Protein AF-A0A9X1VA26-F1 (afdb_monomer)

Solvent-accessible surface area (backbone atoms only — not comparable to full-atom values): 6040 Å² total; per-residue (Å²): 134,85,76,78,78,49,70,67,58,56,52,50,51,42,52,51,45,22,50,52,34,35,52,25,46,75,73,68,41,60,68,41,33,26,53,51,4,20,52,42,8,53,75,38,92,59,104,46,28,42,58,49,22,21,50,22,27,36,49,19,54,50,45,51,52,49,50,42,50,74,69,69,45,63,57,59,57,54,32,10,53,52,22,44,76,75,70,72,35,60,87,39,16,67,56,52,54,51,49,52,46,50,51,36,26,49,35,3,28,52,16,6,49,50,16,41,52,60,67,73,108

Mean predicted aligned error: 5.39 Å

Sequence (121 aa):
MSRKTSWSVWTGILVVAIFLDWLGNHFGAWYITGIVGVLIGLLYERNRPLLLSGLAAILAWGGALAVQAAMHTPILGAANVVGDVIGIGSDKGSYILFVTLLTALLLGIVGAWLGEAVRKI

Structure (mmCIF, N/CA/C/O backbone):
data_AF-A0A9X1VA26-F1
#
_entry.id   AF-A0A9X1VA26-F1
#
loop_
_atom_site.group_PDB
_atom_site.id
_atom_site.type_symbol
_atom_site.label_atom_id
_atom_site.label_alt_id
_atom_site.label_comp_id
_atom_site.label_asym_id
_atom_site.label_entity_id
_atom_site.label_seq_id
_atom_site.pdbx_PDB_ins_code
_atom_site.Cartn_x
_atom_site.Cartn_y
_atom_site.Cartn_z
_atom_site.occupancy
_atom_site.B_iso_or_equiv
_atom_site.auth_seq_id
_atom_site.auth_comp_id
_atom_site.auth_asym_id
_atom_site.auth_atom_id
_atom_site.pdbx_PDB_model_num
ATOM 1 N N . MET A 1 1 ? -17.788 9.646 26.985 1.00 40.66 1 MET A N 1
ATOM 2 C CA . MET A 1 1 ? -16.395 10.051 27.292 1.00 40.66 1 MET A CA 1
ATOM 3 C C . MET A 1 1 ? -15.516 9.810 26.067 1.00 40.66 1 MET A C 1
ATOM 5 O O . MET A 1 1 ? -15.219 8.668 25.755 1.00 40.66 1 MET A O 1
ATOM 9 N N . SER A 1 2 ? -15.130 10.859 25.333 1.00 45.84 2 SER A N 1
ATOM 10 C CA . SER A 1 2 ? -14.213 10.738 24.188 1.00 45.84 2 SER A CA 1
ATOM 11 C C . SER A 1 2 ? -12.789 10.492 24.703 1.00 45.84 2 SER A C 1
ATOM 13 O O . SER A 1 2 ? -12.114 11.447 25.093 1.00 45.84 2 SER A O 1
ATOM 15 N N . ARG A 1 3 ? -12.307 9.240 24.693 1.00 57.88 3 ARG A N 1
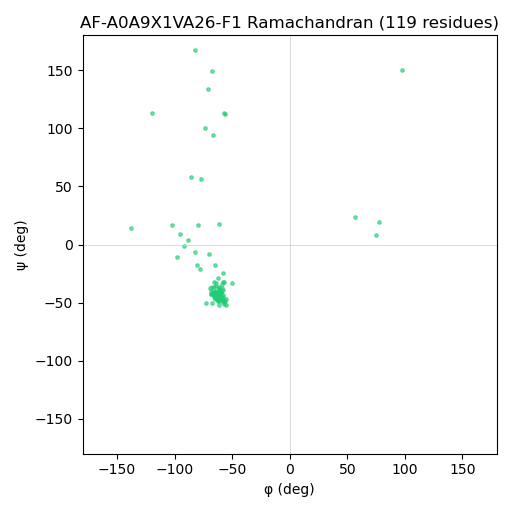ATOM 16 C CA . ARG A 1 3 ? -10.867 8.955 24.832 1.00 57.88 3 ARG A CA 1
ATOM 17 C C . ARG A 1 3 ? -10.142 9.727 23.726 1.00 57.88 3 ARG A C 1
ATOM 19 O O . ARG A 1 3 ? -10.332 9.449 22.545 1.00 57.88 3 ARG A O 1
ATOM 26 N N . LYS A 1 4 ? -9.354 10.743 24.091 1.00 57.16 4 LYS A N 1
ATOM 27 C CA . LYS A 1 4 ? -8.450 11.418 23.154 1.00 57.16 4 LYS A CA 1
ATOM 28 C C . LYS A 1 4 ? -7.385 10.397 22.756 1.00 57.16 4 LYS A C 1
ATOM 30 O O . LYS A 1 4 ? -6.417 10.213 23.483 1.00 57.16 4 LYS A O 1
ATOM 35 N N . THR A 1 5 ? -7.589 9.691 21.647 1.00 64.50 5 THR A N 1
ATOM 36 C CA . THR A 1 5 ? -6.555 8.846 21.044 1.00 64.50 5 THR A CA 1
ATOM 37 C C . THR A 1 5 ? -5.351 9.744 20.768 1.00 64.50 5 THR A C 1
ATOM 39 O O . THR A 1 5 ? -5.474 10.703 20.000 1.00 64.50 5 THR A O 1
ATOM 42 N N . SER A 1 6 ? -4.237 9.516 21.468 1.00 77.62 6 SER A N 1
ATOM 43 C CA . SER A 1 6 ? -3.060 10.375 21.352 1.00 77.62 6 SER A CA 1
ATOM 44 C C . SER A 1 6 ? -2.449 10.229 19.959 1.00 77.62 6 SER A C 1
ATOM 46 O O . SER A 1 6 ? -2.533 9.167 19.339 1.00 77.62 6 SER A O 1
ATOM 48 N N . TRP A 1 7 ? -1.832 11.298 19.455 1.00 76.62 7 TRP A N 1
ATOM 49 C CA . TRP A 1 7 ? -1.098 11.284 18.184 1.00 76.62 7 TRP A CA 1
ATOM 50 C C . TRP A 1 7 ? -0.097 10.124 18.093 1.00 76.62 7 TRP A C 1
ATOM 52 O O . TRP A 1 7 ? 0.055 9.532 17.033 1.00 76.62 7 TRP A O 1
ATOM 62 N N . SER A 1 8 ? 0.496 9.728 19.220 1.00 82.44 8 SER A N 1
ATOM 63 C CA . SER A 1 8 ? 1.418 8.595 19.316 1.00 82.44 8 SER A CA 1
ATOM 64 C C . SER A 1 8 ? 0.800 7.264 18.878 1.00 82.44 8 SER A C 1
ATOM 66 O O . SER A 1 8 ? 1.473 6.473 18.227 1.00 82.44 8 SER A O 1
ATOM 68 N N . VAL A 1 9 ? -0.479 7.021 19.189 1.00 83.00 9 VAL A N 1
ATOM 69 C CA . VAL A 1 9 ? -1.173 5.785 18.786 1.00 83.00 9 VAL A CA 1
ATOM 70 C C . VAL A 1 9 ? -1.377 5.754 17.272 1.00 83.00 9 VAL A C 1
ATOM 72 O O . VAL A 1 9 ? -1.124 4.734 16.637 1.00 83.00 9 VAL A O 1
ATOM 75 N N . TRP A 1 10 ? -1.766 6.888 16.682 1.00 81.69 10 TRP A N 1
ATOM 76 C CA . TRP A 1 10 ? -1.935 7.009 15.232 1.00 81.69 10 TRP A CA 1
ATOM 77 C C . TRP A 1 10 ? -0.627 6.774 14.486 1.00 81.69 10 TRP A C 1
ATOM 79 O O . TRP A 1 10 ? -0.595 6.000 13.533 1.00 81.69 10 TRP A O 1
ATOM 89 N N . THR A 1 11 ? 0.452 7.407 14.946 1.00 86.12 11 THR A N 1
ATOM 90 C CA . THR A 1 11 ? 1.779 7.228 14.358 1.00 86.12 11 THR A CA 1
ATOM 91 C C . THR A 1 11 ? 2.248 5.782 14.496 1.00 86.12 11 THR A C 1
ATOM 93 O O . THR A 1 11 ? 2.745 5.221 13.527 1.00 86.12 11 THR A O 1
ATOM 96 N N . GLY A 1 12 ? 2.040 5.148 15.655 1.00 89.50 12 GLY A N 1
ATOM 97 C CA . GLY A 1 12 ? 2.401 3.743 15.859 1.00 89.50 12 GLY A CA 1
ATO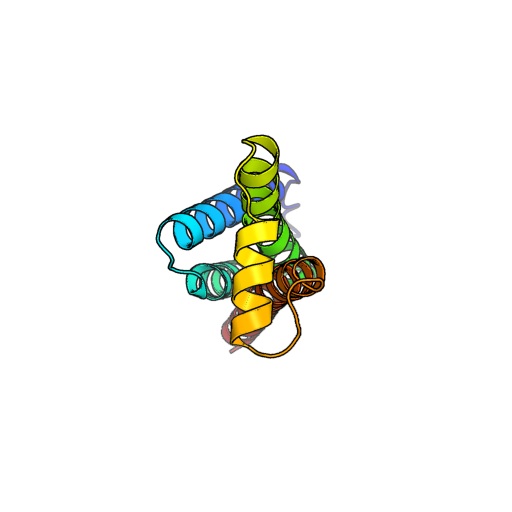M 98 C C . GLY A 1 12 ? 1.688 2.806 14.885 1.00 89.50 12 GLY A C 1
ATOM 99 O O . GLY A 1 12 ? 2.327 1.965 14.262 1.00 89.50 12 GLY A O 1
ATOM 100 N N . ILE A 1 13 ? 0.383 2.994 14.685 1.00 88.94 13 ILE A N 1
ATOM 101 C CA . ILE A 1 13 ? -0.406 2.179 13.752 1.00 88.94 13 ILE A CA 1
ATOM 102 C C . ILE A 1 13 ? 0.028 2.416 12.308 1.00 88.94 13 ILE A C 1
ATOM 104 O O . ILE A 1 13 ? 0.183 1.455 11.561 1.00 88.94 13 ILE A O 1
ATOM 108 N N . LEU A 1 14 ? 0.274 3.671 11.925 1.00 90.75 14 LEU A N 1
ATOM 109 C CA . LEU A 1 14 ? 0.779 3.998 10.595 1.00 90.75 14 LEU A CA 1
ATOM 110 C C . LEU A 1 14 ? 2.131 3.320 10.332 1.00 90.75 14 LEU A C 1
ATOM 112 O O . LEU A 1 14 ? 2.312 2.719 9.281 1.00 90.75 14 LEU A O 1
ATOM 116 N N . VAL A 1 15 ? 3.055 3.367 11.294 1.00 94.00 15 VAL A N 1
ATOM 117 C CA . VAL A 1 15 ? 4.370 2.717 11.181 1.00 94.00 15 VAL A CA 1
ATOM 118 C C . VAL A 1 15 ? 4.229 1.202 11.042 1.00 94.00 15 VAL A C 1
ATOM 120 O O . VAL A 1 15 ? 4.868 0.612 10.174 1.00 94.00 15 VAL A O 1
ATOM 123 N N . VAL A 1 16 ? 3.373 0.571 11.850 1.00 94.50 16 VAL A N 1
ATOM 124 C CA . VAL A 1 16 ? 3.115 -0.874 11.759 1.00 94.50 16 VAL A CA 1
ATOM 125 C C . VAL A 1 16 ? 2.495 -1.236 10.410 1.00 94.50 16 VAL A C 1
ATOM 127 O O . VAL A 1 16 ? 2.937 -2.193 9.785 1.00 94.50 16 VAL A O 1
ATOM 130 N N . ALA A 1 17 ? 1.521 -0.463 9.930 1.00 93.69 17 ALA A N 1
ATOM 131 C CA . ALA A 1 17 ? 0.895 -0.680 8.630 1.00 93.69 17 ALA A CA 1
ATOM 132 C C . ALA A 1 17 ? 1.911 -0.571 7.484 1.00 93.69 17 ALA A C 1
ATOM 134 O O . ALA A 1 17 ? 1.984 -1.469 6.651 1.00 93.69 17 ALA A O 1
ATOM 135 N N . ILE A 1 18 ? 2.750 0.473 7.493 1.00 95.56 18 ILE A N 1
ATOM 136 C CA . ILE A 1 18 ? 3.831 0.649 6.513 1.00 95.56 18 ILE A CA 1
ATOM 137 C C . ILE A 1 18 ? 4.784 -0.548 6.542 1.00 95.56 18 ILE A C 1
ATOM 139 O O . ILE A 1 18 ? 5.158 -1.055 5.488 1.00 95.56 18 ILE A O 1
ATOM 143 N N . PHE A 1 19 ? 5.174 -1.008 7.733 1.00 96.06 19 PHE A N 1
ATOM 144 C CA . PHE A 1 19 ? 6.075 -2.147 7.881 1.00 96.06 19 PHE A CA 1
ATOM 145 C C . PHE A 1 19 ? 5.460 -3.447 7.349 1.00 96.06 19 PHE A C 1
ATOM 147 O O . PHE A 1 19 ? 6.133 -4.182 6.633 1.00 96.06 19 PHE A O 1
ATOM 154 N N . LEU A 1 20 ? 4.190 -3.722 7.662 1.00 95.50 20 LEU A N 1
ATOM 155 C CA . LEU A 1 20 ? 3.483 -4.911 7.178 1.00 95.50 20 LEU A CA 1
ATOM 156 C C . LEU A 1 20 ? 3.324 -4.899 5.654 1.00 95.50 20 LEU A C 1
ATOM 158 O O . LEU A 1 20 ? 3.583 -5.918 5.016 1.00 95.50 20 LEU A O 1
ATOM 162 N N . ASP A 1 21 ? 2.961 -3.755 5.073 1.00 95.31 21 ASP A N 1
ATOM 163 C CA . ASP A 1 21 ? 2.855 -3.595 3.620 1.00 95.31 21 ASP A CA 1
ATOM 164 C C . ASP A 1 21 ? 4.213 -3.750 2.938 1.00 95.31 21 ASP A C 1
ATOM 166 O O . ASP A 1 21 ? 4.339 -4.461 1.940 1.00 95.31 21 ASP A O 1
ATOM 170 N N . TRP A 1 22 ? 5.251 -3.122 3.493 1.00 94.31 22 TRP A N 1
ATOM 171 C CA . TRP A 1 22 ? 6.615 -3.253 2.993 1.00 94.31 22 TRP A CA 1
ATOM 172 C C . TRP A 1 22 ? 7.087 -4.710 3.035 1.00 94.31 22 TRP A C 1
ATOM 174 O O . TRP A 1 22 ? 7.613 -5.212 2.041 1.00 94.31 22 TRP A O 1
ATOM 184 N N . LEU A 1 23 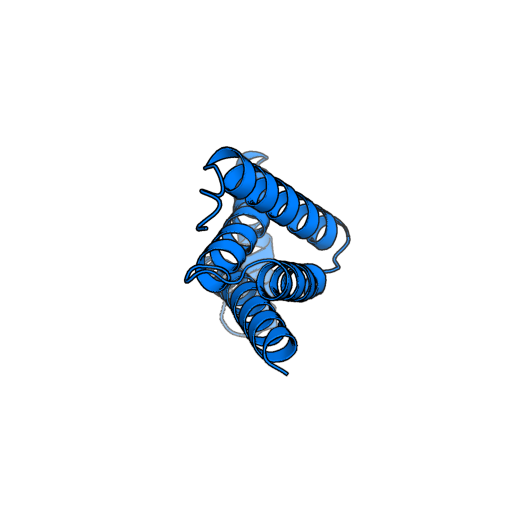? 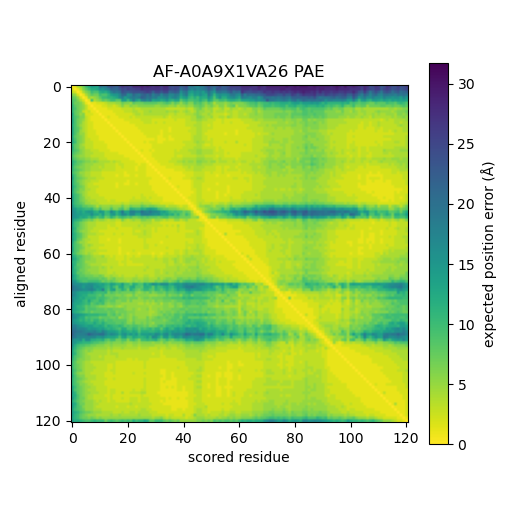6.852 -5.406 4.150 1.00 94.31 23 LEU A N 1
ATOM 185 C CA . LEU A 1 23 ? 7.226 -6.806 4.325 1.00 94.31 23 LEU A CA 1
ATOM 186 C C . LEU A 1 23 ? 6.463 -7.707 3.348 1.00 94.31 23 LEU A C 1
ATOM 188 O O . LEU A 1 23 ? 7.063 -8.565 2.707 1.00 94.31 23 LEU A O 1
ATOM 192 N N . GLY A 1 24 ? 5.156 -7.487 3.189 1.00 92.62 24 GLY A N 1
ATOM 193 C CA . GLY A 1 24 ? 4.338 -8.217 2.228 1.00 92.62 24 GLY A CA 1
ATOM 194 C C . GLY A 1 24 ? 4.844 -8.050 0.801 1.00 92.62 24 GLY A C 1
ATOM 195 O O . GLY A 1 24 ? 5.072 -9.038 0.104 1.00 92.62 24 GLY A O 1
ATOM 196 N N . ASN A 1 25 ? 5.123 -6.812 0.395 1.00 90.25 25 ASN A N 1
ATOM 197 C CA . ASN A 1 25 ? 5.694 -6.514 -0.916 1.00 90.25 25 ASN A CA 1
ATOM 198 C C . ASN A 1 25 ? 7.074 -7.145 -1.119 1.00 90.25 25 ASN A C 1
ATOM 200 O O . ASN A 1 25 ? 7.356 -7.630 -2.213 1.00 90.25 25 ASN A O 1
ATOM 204 N N . HIS A 1 26 ? 7.914 -7.182 -0.081 1.00 89.38 26 HIS A N 1
ATOM 205 C CA . HIS A 1 26 ? 9.232 -7.815 -0.148 1.00 89.38 26 HIS A CA 1
ATOM 206 C C . HIS A 1 26 ? 9.146 -9.304 -0.528 1.00 89.38 26 HIS A C 1
ATOM 208 O O . HIS A 1 26 ? 9.993 -9.795 -1.269 1.00 89.38 26 HIS A O 1
ATOM 214 N N . PHE A 1 27 ? 8.094 -10.002 -0.089 1.00 92.88 27 PHE A N 1
ATOM 215 C CA . PHE A 1 27 ? 7.824 -11.402 -0.440 1.00 92.88 27 PHE A CA 1
ATOM 216 C C . PHE A 1 27 ? 6.857 -11.580 -1.626 1.00 92.88 27 PHE A C 1
ATOM 218 O O . PHE A 1 27 ? 6.414 -12.694 -1.895 1.00 92.88 27 PHE A O 1
ATOM 225 N N . GLY A 1 28 ? 6.498 -10.506 -2.337 1.00 89.31 28 GLY A N 1
ATOM 226 C CA . GLY A 1 28 ? 5.555 -10.553 -3.462 1.00 89.31 28 GLY A CA 1
ATOM 227 C C . GLY A 1 28 ? 4.078 -10.710 -3.068 1.00 89.31 28 GLY A C 1
ATOM 228 O O . GLY A 1 28 ? 3.221 -10.877 -3.935 1.00 89.31 28 GLY A O 1
ATOM 229 N N . ALA A 1 29 ? 3.746 -10.619 -1.780 1.00 94.25 29 ALA A N 1
ATOM 230 C CA . ALA A 1 29 ? 2.393 -10.716 -1.241 1.00 94.25 29 ALA A CA 1
ATOM 231 C C . ALA A 1 29 ? 1.666 -9.355 -1.260 1.00 94.25 29 ALA A C 1
ATOM 233 O O . ALA A 1 29 ? 1.206 -8.860 -0.232 1.00 94.25 29 ALA A O 1
ATOM 234 N N . TRP A 1 30 ? 1.540 -8.745 -2.441 1.00 92.25 30 TRP A N 1
ATOM 235 C CA . TRP A 1 30 ? 0.945 -7.410 -2.641 1.00 92.25 30 TRP A CA 1
ATOM 236 C C . TRP A 1 30 ? -0.509 -7.281 -2.147 1.00 92.25 30 TRP A C 1
ATOM 238 O O . TRP A 1 30 ? -0.965 -6.193 -1.798 1.00 92.25 30 TRP A O 1
ATOM 248 N N . TYR A 1 31 ? -1.247 -8.393 -2.068 1.00 92.88 31 TYR A N 1
ATOM 249 C CA . TYR A 1 31 ? -2.608 -8.435 -1.524 1.00 92.88 31 TYR A CA 1
ATOM 250 C C . TYR A 1 31 ? -2.666 -8.100 -0.022 1.00 92.88 31 TYR A C 1
ATOM 252 O O . TYR A 1 31 ? -3.735 -7.743 0.481 1.00 92.88 31 TYR A O 1
ATOM 260 N N . ILE A 1 32 ? -1.532 -8.161 0.695 1.00 95.62 32 ILE A N 1
ATOM 261 C CA . ILE A 1 32 ? -1.433 -7.756 2.105 1.00 95.62 32 ILE A CA 1
ATOM 262 C C . ILE A 1 32 ? -1.844 -6.294 2.290 1.00 95.62 32 ILE A C 1
ATOM 264 O O . ILE A 1 32 ? -2.499 -6.001 3.284 1.00 95.62 32 ILE A O 1
ATOM 268 N N . THR A 1 33 ? -1.608 -5.412 1.314 1.00 96.19 33 THR A N 1
ATOM 269 C CA . THR A 1 33 ? -2.063 -4.011 1.373 1.00 96.19 33 THR A CA 1
ATOM 270 C C . THR A 1 33 ? -3.576 -3.880 1.536 1.00 96.19 33 THR A C 1
ATOM 272 O O . THR A 1 33 ? -4.053 -3.065 2.328 1.00 96.19 33 THR A O 1
ATOM 275 N N . GLY A 1 34 ? -4.350 -4.739 0.868 1.00 95.75 34 GLY A N 1
ATOM 276 C CA . GLY A 1 34 ? -5.796 -4.801 1.078 1.00 95.75 34 GLY A CA 1
ATOM 277 C C . GLY A 1 34 ? -6.156 -5.287 2.485 1.00 95.75 34 GLY A C 1
ATOM 278 O O . GLY A 1 34 ? -7.012 -4.696 3.140 1.00 95.75 34 GLY A O 1
ATOM 279 N N . ILE A 1 35 ? -5.471 -6.323 2.983 1.00 96.69 35 ILE A N 1
ATOM 280 C CA . ILE A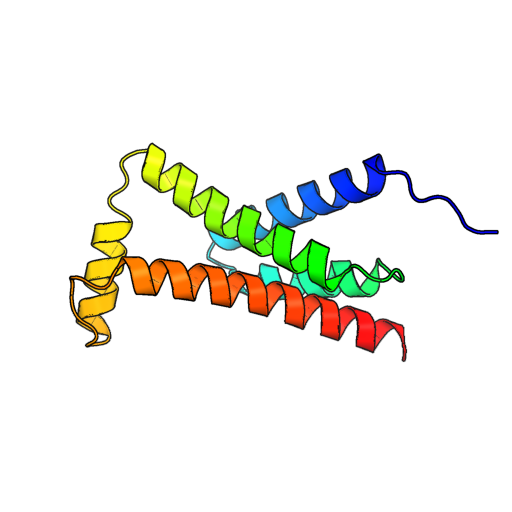 1 35 ? -5.694 -6.888 4.327 1.00 96.69 35 ILE A CA 1
ATOM 281 C C . ILE A 1 35 ? -5.366 -5.858 5.415 1.00 96.69 35 ILE A C 1
ATOM 283 O O . ILE A 1 35 ? -6.163 -5.656 6.330 1.00 96.69 35 ILE A O 1
ATOM 287 N N . VAL A 1 36 ? -4.228 -5.172 5.310 1.00 95.94 36 VAL A N 1
ATOM 288 C CA . VAL A 1 36 ? -3.826 -4.092 6.219 1.00 95.94 36 VAL A CA 1
ATOM 289 C C . VAL A 1 36 ? -4.858 -2.969 6.186 1.00 95.94 36 VAL A C 1
ATOM 291 O O . VAL A 1 36 ? -5.263 -2.488 7.246 1.00 95.94 36 VAL A O 1
ATOM 294 N N . GLY A 1 37 ? -5.363 -2.613 5.001 1.00 96.00 37 GLY A N 1
ATOM 295 C CA . GLY A 1 37 ? -6.495 -1.702 4.867 1.00 96.00 37 GLY A CA 1
ATOM 296 C C . GLY A 1 37 ? -7.716 -2.167 5.659 1.00 96.00 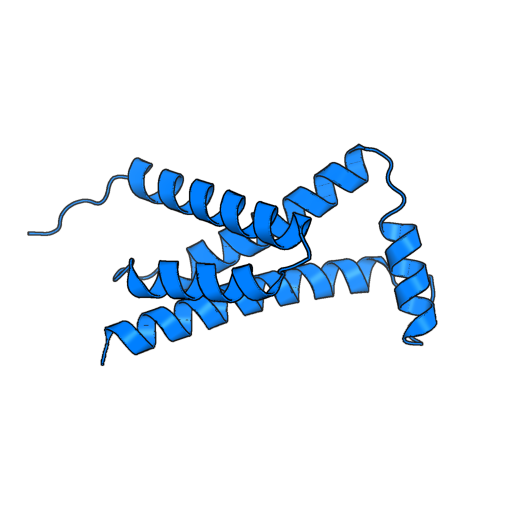37 GLY A C 1
ATOM 297 O O . GLY A 1 37 ? -8.215 -1.410 6.490 1.00 96.00 37 GLY A O 1
ATOM 298 N N . VAL A 1 38 ? -8.152 -3.419 5.486 1.00 96.44 38 VAL A N 1
ATOM 299 C CA . VAL A 1 38 ? -9.283 -4.001 6.238 1.00 96.44 38 VAL A CA 1
ATOM 300 C C . VAL A 1 38 ? -9.061 -3.903 7.743 1.00 96.44 38 VAL A C 1
ATOM 302 O O . VAL A 1 38 ? -9.953 -3.451 8.461 1.00 96.44 38 VAL A O 1
ATOM 305 N N . LEU A 1 39 ? -7.871 -4.259 8.229 1.00 95.00 39 LEU A N 1
ATOM 306 C CA . LEU A 1 39 ? -7.535 -4.170 9.650 1.00 95.00 39 LEU A CA 1
ATOM 307 C C . LEU A 1 39 ? -7.615 -2.726 10.163 1.00 95.00 39 LEU A C 1
ATOM 309 O O . LEU A 1 39 ? -8.202 -2.489 11.218 1.00 95.00 39 LEU A O 1
ATOM 313 N N . ILE A 1 40 ? -7.099 -1.748 9.413 1.00 93.38 40 ILE A N 1
ATOM 314 C CA . ILE A 1 40 ? -7.228 -0.323 9.758 1.00 93.38 40 ILE A CA 1
ATOM 315 C C . ILE A 1 40 ? -8.709 0.084 9.813 1.00 93.38 40 ILE A C 1
ATOM 317 O O . ILE A 1 40 ? -9.125 0.740 10.770 1.00 93.38 40 ILE A O 1
ATOM 321 N N . GLY A 1 41 ? -9.509 -0.322 8.824 1.00 92.50 41 GLY A N 1
ATOM 322 C CA . GLY A 1 41 ? -10.947 -0.049 8.762 1.00 92.50 41 GLY A CA 1
ATOM 323 C C . GLY A 1 41 ? -11.716 -0.613 9.957 1.00 92.50 41 GLY A C 1
ATOM 324 O O . GLY A 1 41 ? -12.503 0.106 10.575 1.00 92.50 41 GLY A O 1
ATOM 325 N N . LEU A 1 42 ? -11.431 -1.862 10.338 1.00 91.44 42 LEU A N 1
ATOM 326 C CA . LEU A 1 42 ? -12.027 -2.535 11.496 1.00 91.44 42 LEU A CA 1
ATOM 327 C C . LEU A 1 42 ? -11.633 -1.856 12.814 1.00 91.44 42 LEU A C 1
ATOM 329 O O . LEU A 1 42 ? -12.486 -1.602 13.663 1.00 91.44 42 LEU A O 1
ATOM 333 N N . LEU A 1 43 ? -10.355 -1.517 12.981 1.00 88.50 43 LEU A N 1
ATOM 334 C CA . LEU A 1 43 ? -9.826 -0.998 14.245 1.00 88.50 43 LEU A CA 1
ATOM 335 C C . LEU A 1 43 ? -10.158 0.485 14.493 1.00 88.50 43 LEU A C 1
ATOM 337 O O . LEU A 1 43 ? -10.134 0.916 15.647 1.00 88.50 43 LEU A O 1
ATOM 341 N N . TYR A 1 44 ? -10.478 1.274 13.455 1.00 82.81 44 TYR A N 1
ATOM 342 C CA . TYR A 1 44 ? -10.684 2.724 13.592 1.00 82.81 44 TYR A CA 1
ATOM 343 C C . TYR A 1 44 ? -12.069 3.250 13.210 1.00 82.81 44 TYR A C 1
ATOM 345 O O . TYR A 1 44 ? -12.446 3.268 12.039 1.00 82.81 44 TYR A O 1
ATOM 353 N N . GLU A 1 45 ? -12.806 3.751 14.206 1.00 73.38 45 GLU A N 1
ATOM 354 C CA . GLU A 1 45 ? -14.163 4.314 14.058 1.00 73.38 45 GLU A CA 1
ATOM 355 C C . GLU A 1 45 ? -14.213 5.758 13.546 1.00 73.38 45 GLU A C 1
ATOM 357 O O . GLU A 1 45 ? -15.261 6.231 13.118 1.00 73.38 45 GLU A O 1
ATOM 362 N N . ARG A 1 46 ? -13.100 6.494 13.612 1.00 69.62 46 ARG A N 1
ATOM 363 C CA . ARG A 1 46 ? -13.071 7.932 13.283 1.00 69.62 46 ARG A CA 1
ATOM 364 C C . ARG A 1 46 ? -12.960 8.193 11.785 1.00 69.62 46 ARG A C 1
ATOM 366 O O . ARG A 1 46 ? -12.575 7.317 11.042 1.00 69.62 46 ARG A O 1
ATOM 373 N N . ASN A 1 47 ? -13.177 9.441 11.364 1.00 63.66 47 ASN A N 1
ATOM 374 C CA . ASN A 1 47 ? -13.259 9.906 9.964 1.00 63.66 47 ASN A CA 1
ATOM 375 C C . ASN A 1 47 ? -12.000 9.728 9.073 1.00 63.66 47 ASN A C 1
ATOM 377 O O . ASN A 1 47 ? -11.856 10.460 8.095 1.00 63.66 47 ASN A O 1
ATOM 381 N N . ARG A 1 48 ? -11.022 8.878 9.415 1.00 83.12 48 ARG A N 1
ATOM 382 C CA . ARG A 1 48 ? -9.733 8.808 8.699 1.00 83.12 48 ARG A CA 1
ATOM 383 C C . ARG A 1 48 ? -9.138 7.409 8.410 1.00 83.12 48 ARG A C 1
ATOM 385 O O . ARG A 1 48 ? -7.965 7.402 8.037 1.00 83.12 48 ARG A O 1
ATOM 392 N N . PRO A 1 49 ? -9.830 6.247 8.509 1.00 85.56 49 PRO A N 1
ATOM 393 C CA . PRO 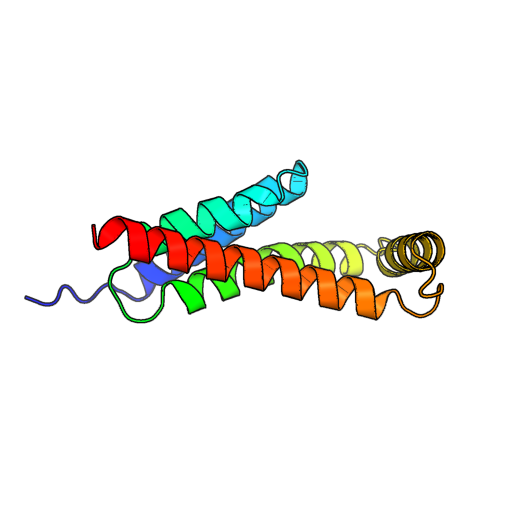A 1 49 ? -9.215 4.954 8.186 1.00 85.56 49 PRO A CA 1
ATOM 394 C C . PRO A 1 49 ? -8.777 4.893 6.719 1.00 85.56 49 PRO A C 1
ATOM 396 O O . PRO A 1 49 ? -7.675 4.441 6.431 1.00 85.56 49 PRO A O 1
ATOM 399 N N . LEU A 1 50 ? -9.586 5.454 5.814 1.00 90.81 50 LEU A N 1
ATOM 400 C CA . LEU A 1 50 ? -9.286 5.555 4.383 1.00 90.81 50 LEU A CA 1
ATOM 401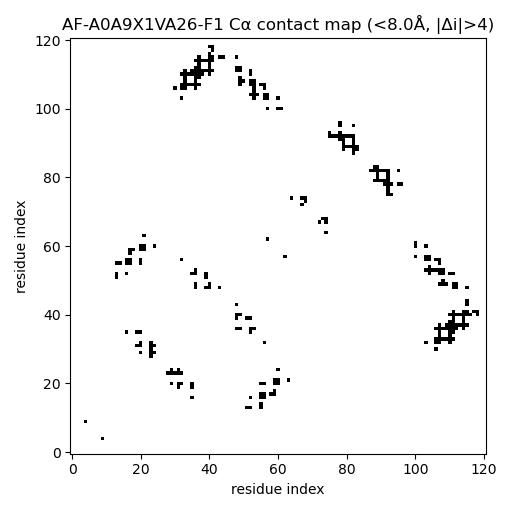 C C . LEU A 1 50 ? -7.999 6.348 4.123 1.00 90.81 50 LEU A C 1
ATOM 403 O O . LEU A 1 50 ? -7.130 5.899 3.383 1.00 90.81 50 LEU A O 1
ATOM 407 N N . LEU A 1 51 ? -7.855 7.510 4.774 1.00 90.44 51 LEU A N 1
ATOM 408 C CA . LEU A 1 51 ? -6.665 8.350 4.639 1.00 90.44 51 LEU A CA 1
ATOM 409 C C . LEU A 1 51 ? -5.419 7.634 5.167 1.00 90.44 51 LEU A C 1
ATOM 411 O O . LEU A 1 51 ? -4.378 7.664 4.522 1.00 90.44 51 LEU A O 1
ATOM 415 N N . LEU A 1 52 ? -5.514 6.996 6.334 1.00 90.62 52 LEU A N 1
ATOM 416 C CA . LEU A 1 52 ? -4.371 6.315 6.943 1.00 90.62 52 LEU A CA 1
ATOM 417 C C . LEU A 1 52 ? -3.940 5.093 6.159 1.00 90.62 52 LEU A C 1
ATOM 419 O O . LEU A 1 52 ? -2.746 4.909 5.962 1.00 90.62 52 LEU A O 1
ATOM 423 N N . SER A 1 53 ? -4.893 4.289 5.695 1.00 93.25 53 SER A N 1
ATOM 424 C CA . SER A 1 53 ? -4.574 3.135 4.867 1.00 93.25 53 SER A CA 1
ATOM 425 C C . SER A 1 53 ? -4.001 3.556 3.515 1.00 93.25 53 SER A C 1
ATOM 427 O O . SER A 1 53 ? -2.992 3.001 3.092 1.00 93.25 53 SER A O 1
ATOM 429 N N . GLY A 1 54 ? -4.558 4.594 2.883 1.00 93.50 54 GLY A N 1
ATOM 430 C CA . GLY A 1 54 ? -4.005 5.150 1.649 1.00 93.50 54 GLY A CA 1
ATOM 431 C C . GLY A 1 54 ? -2.579 5.684 1.822 1.00 93.50 54 GLY A C 1
ATOM 432 O O . GLY A 1 54 ? -1.703 5.383 1.013 1.00 93.50 54 GLY A O 1
ATOM 433 N N . LEU A 1 55 ? -2.319 6.432 2.901 1.00 93.62 55 LEU A N 1
ATOM 434 C CA . LEU A 1 55 ? -0.975 6.922 3.222 1.00 93.62 55 LEU A CA 1
ATOM 435 C C . LEU A 1 55 ? -0.006 5.778 3.527 1.00 93.62 55 LEU A C 1
ATOM 437 O O . LEU A 1 55 ? 1.117 5.810 3.034 1.00 93.62 55 LEU A O 1
ATOM 441 N N . ALA A 1 56 ? -0.424 4.776 4.305 1.00 93.94 56 ALA A N 1
ATOM 442 C CA . ALA A 1 56 ? 0.398 3.607 4.604 1.00 93.94 56 ALA A CA 1
ATOM 443 C C . ALA A 1 56 ? 0.813 2.881 3.318 1.00 93.94 56 ALA A C 1
ATOM 445 O O . ALA A 1 56 ? 2.003 2.652 3.111 1.00 93.94 56 ALA A O 1
ATOM 446 N N . ALA A 1 57 ? -0.145 2.631 2.420 1.00 95.06 57 ALA A N 1
ATOM 447 C CA . ALA A 1 57 ? 0.098 1.956 1.153 1.00 95.06 57 ALA A CA 1
ATOM 448 C C . ALA A 1 57 ? 1.059 2.748 0.250 1.00 95.06 57 ALA A C 1
ATOM 450 O O . ALA A 1 57 ? 2.046 2.198 -0.239 1.00 95.06 57 ALA A O 1
ATOM 451 N N . ILE A 1 58 ? 0.832 4.057 0.072 1.00 95.69 58 ILE A N 1
ATOM 452 C CA . ILE A 1 58 ? 1.725 4.909 -0.732 1.00 95.69 58 ILE A CA 1
ATOM 453 C C . ILE A 1 58 ? 3.130 4.954 -0.128 1.00 95.69 58 ILE A C 1
ATOM 455 O O . ILE A 1 58 ? 4.109 4.857 -0.865 1.00 95.69 58 ILE A O 1
ATOM 459 N N . LEU A 1 59 ? 3.254 5.102 1.192 1.00 95.38 59 LEU A N 1
ATOM 460 C CA . LEU A 1 59 ? 4.557 5.187 1.851 1.00 95.38 59 LEU A CA 1
ATOM 461 C C . LEU A 1 59 ? 5.308 3.855 1.809 1.00 95.38 59 LEU A C 1
ATOM 463 O O . LEU A 1 59 ? 6.518 3.860 1.605 1.00 95.38 59 LEU A O 1
ATOM 467 N N . ALA A 1 60 ? 4.618 2.724 1.947 1.00 94.56 60 ALA A N 1
ATOM 468 C CA . ALA A 1 60 ? 5.238 1.408 1.862 1.00 94.56 60 ALA A CA 1
ATOM 469 C C . ALA A 1 60 ? 5.732 1.099 0.441 1.00 94.56 60 ALA A C 1
ATOM 471 O O . ALA A 1 60 ? 6.897 0.747 0.250 1.00 94.56 60 ALA A O 1
ATOM 472 N N . TRP A 1 61 ? 4.872 1.274 -0.566 1.00 95.31 61 TRP A N 1
ATOM 473 C CA . TRP A 1 61 ? 5.207 0.989 -1.964 1.00 95.31 61 TRP A CA 1
ATOM 474 C C . TRP A 1 61 ? 6.163 2.040 -2.538 1.00 95.31 61 TRP A C 1
ATOM 476 O O . TRP A 1 61 ? 7.218 1.707 -3.076 1.00 95.31 61 TRP A O 1
ATOM 486 N N . GLY A 1 62 ? 5.832 3.321 -2.379 1.00 92.06 62 GLY A N 1
ATOM 487 C CA . GLY A 1 62 ? 6.648 4.439 -2.846 1.00 92.06 62 GLY A CA 1
ATOM 488 C C . GLY A 1 62 ? 7.979 4.544 -2.115 1.00 92.06 62 GLY A C 1
ATOM 489 O O . GLY A 1 62 ? 8.993 4.816 -2.750 1.00 92.06 62 GLY A O 1
ATOM 490 N N . GLY A 1 63 ? 8.008 4.251 -0.813 1.00 90.69 63 GLY A N 1
ATOM 491 C CA . GLY A 1 63 ? 9.248 4.158 -0.046 1.00 90.69 63 GLY A CA 1
ATOM 492 C C . GLY A 1 63 ? 10.156 3.045 -0.564 1.00 90.69 63 GLY A C 1
ATOM 493 O O . GLY A 1 63 ? 11.336 3.292 -0.802 1.00 90.69 63 GLY A O 1
ATOM 494 N N . ALA A 1 64 ? 9.617 1.849 -0.824 1.00 89.81 64 ALA A N 1
ATOM 495 C CA . ALA A 1 64 ? 10.392 0.750 -1.402 1.00 89.81 64 ALA A CA 1
ATOM 496 C C . ALA A 1 64 ? 10.968 1.107 -2.785 1.00 89.81 64 ALA A C 1
ATOM 498 O O . ALA A 1 64 ? 12.148 0.857 -3.040 1.00 89.81 64 ALA A O 1
ATOM 499 N N . LEU A 1 65 ? 10.167 1.739 -3.649 1.00 88.94 65 LEU A N 1
ATOM 500 C CA . LEU A 1 65 ? 10.611 2.214 -4.963 1.00 88.94 65 LEU A CA 1
ATOM 501 C C . LEU A 1 65 ? 11.697 3.293 -4.844 1.00 88.94 65 LEU A C 1
ATOM 503 O O . LEU A 1 65 ? 12.704 3.233 -5.546 1.00 88.94 65 LEU A O 1
ATOM 507 N N . ALA A 1 66 ? 11.530 4.253 -3.932 1.00 88.75 66 ALA A N 1
ATOM 508 C CA . ALA A 1 66 ? 12.507 5.313 -3.699 1.00 88.75 66 ALA A CA 1
ATOM 509 C C . ALA A 1 66 ? 13.841 4.761 -3.175 1.00 88.75 66 ALA A C 1
ATOM 511 O O . ALA A 1 66 ? 14.899 5.182 -3.639 1.00 88.75 66 ALA A O 1
ATOM 512 N N . VAL A 1 67 ? 13.805 3.790 -2.254 1.00 89.81 67 VAL A N 1
ATOM 513 C CA . VAL A 1 67 ? 15.009 3.127 -1.727 1.00 89.81 67 VAL A CA 1
ATOM 514 C C . VAL A 1 67 ? 15.749 2.389 -2.836 1.00 89.81 67 VAL A C 1
ATOM 516 O O . VAL A 1 67 ? 16.953 2.574 -2.997 1.00 89.81 67 VAL A O 1
ATOM 519 N N . GLN A 1 68 ? 15.043 1.596 -3.641 1.00 88.19 68 GLN A N 1
ATOM 520 C CA . GLN A 1 68 ? 15.662 0.891 -4.762 1.00 88.19 68 GLN A CA 1
ATOM 521 C C . GLN A 1 68 ? 16.256 1.874 -5.794 1.00 88.19 68 GLN A C 1
ATOM 523 O O . GLN A 1 68 ? 17.337 1.625 -6.330 1.00 88.19 68 GLN A O 1
ATOM 528 N N . ALA A 1 69 ? 15.598 3.016 -6.032 1.00 85.75 69 ALA A N 1
ATOM 529 C CA . ALA A 1 69 ? 16.081 4.038 -6.958 1.00 85.75 69 ALA A CA 1
ATOM 530 C C . ALA A 1 69 ? 17.347 4.722 -6.420 1.00 85.75 69 ALA A C 1
ATOM 532 O O . ALA A 1 69 ? 18.295 4.947 -7.171 1.00 85.75 69 ALA A O 1
ATOM 533 N N . ALA A 1 70 ? 17.394 4.990 -5.111 1.00 86.94 70 ALA A N 1
ATOM 534 C CA . ALA A 1 70 ? 18.570 5.531 -4.433 1.00 86.94 70 ALA A CA 1
ATOM 535 C C . ALA A 1 70 ? 19.750 4.544 -4.425 1.00 86.94 70 ALA A C 1
ATOM 537 O O . ALA A 1 70 ? 20.899 4.963 -4.515 1.00 86.94 70 ALA A O 1
ATOM 538 N N . MET A 1 71 ? 19.481 3.237 -4.379 1.00 88.94 71 MET A N 1
ATOM 539 C CA . MET A 1 71 ? 20.497 2.181 -4.479 1.00 88.94 71 MET A CA 1
ATOM 540 C C . MET A 1 71 ? 20.952 1.899 -5.925 1.00 88.94 71 MET A C 1
ATOM 542 O O . MET A 1 71 ? 21.532 0.849 -6.189 1.00 88.94 71 MET A O 1
ATOM 546 N N . HIS A 1 72 ? 20.687 2.806 -6.872 1.00 79.44 72 HIS A N 1
ATOM 547 C CA . HIS A 1 72 ? 21.043 2.675 -8.292 1.00 79.44 72 HIS A CA 1
ATOM 548 C C . HIS A 1 72 ? 20.487 1.416 -8.980 1.00 79.44 72 HIS A C 1
ATOM 550 O O . HIS A 1 72 ? 21.010 0.976 -10.005 1.00 79.44 72 HIS A O 1
ATOM 556 N N . THR A 1 73 ? 19.400 0.842 -8.459 1.00 80.62 73 THR A N 1
ATOM 557 C CA . THR A 1 73 ? 18.709 -0.253 -9.149 1.00 80.62 73 THR A CA 1
ATOM 558 C C . THR A 1 73 ? 17.994 0.322 -10.377 1.00 80.62 73 THR A C 1
ATOM 560 O O . THR A 1 73 ? 17.318 1.349 -10.251 1.00 80.62 73 THR A O 1
ATOM 563 N N . PRO A 1 74 ? 18.087 -0.299 -11.570 1.00 84.94 74 PRO A N 1
ATOM 564 C CA . PRO A 1 74 ? 17.488 0.229 -12.796 1.00 84.94 74 PRO A CA 1
ATOM 565 C C . PRO A 1 74 ? 15.966 -0.012 -12.847 1.00 84.94 74 PRO A C 1
ATOM 567 O O . PRO A 1 74 ? 15.453 -0.603 -13.795 1.00 84.94 74 PRO A O 1
ATOM 570 N N . ILE A 1 75 ? 15.219 0.457 -11.840 1.00 85.50 75 ILE A N 1
ATOM 571 C CA . ILE A 1 75 ? 13.760 0.263 -11.729 1.00 85.50 75 ILE A CA 1
ATOM 572 C C . ILE A 1 75 ? 13.039 0.829 -12.946 1.00 85.50 75 ILE A C 1
ATOM 574 O O . ILE A 1 75 ? 12.145 0.186 -13.483 1.00 85.50 75 ILE A O 1
ATOM 578 N N . LEU A 1 76 ? 13.428 2.024 -13.401 1.00 83.06 76 LEU A N 1
ATOM 579 C CA . LEU A 1 76 ? 12.815 2.626 -14.582 1.00 83.06 76 LEU A CA 1
ATOM 580 C C . LEU A 1 76 ? 13.091 1.781 -15.833 1.00 83.06 76 LEU A C 1
ATOM 582 O O . LEU A 1 76 ? 12.209 1.630 -16.665 1.00 83.06 76 LEU A O 1
ATOM 586 N N . GLY A 1 77 ? 14.274 1.165 -15.925 1.00 83.88 77 GLY A N 1
ATOM 587 C CA . GLY A 1 77 ? 14.598 0.209 -16.983 1.00 83.88 77 GLY A CA 1
ATOM 588 C C . GLY A 1 77 ? 13.705 -1.030 -16.932 1.00 83.88 77 GLY A C 1
ATOM 589 O O . GLY A 1 77 ? 13.134 -1.411 -17.948 1.00 83.88 77 GLY A O 1
ATOM 590 N N . ALA A 1 78 ? 13.506 -1.612 -15.747 1.00 85.44 78 ALA A N 1
ATOM 591 C CA . ALA A 1 78 ? 12.580 -2.730 -15.563 1.00 85.44 78 ALA A CA 1
ATOM 592 C C . ALA A 1 78 ? 11.131 -2.343 -15.915 1.00 85.44 78 ALA A C 1
ATOM 594 O O . ALA A 1 78 ? 10.439 -3.090 -16.602 1.00 85.44 78 ALA A O 1
ATOM 595 N N . ALA A 1 79 ? 10.685 -1.152 -15.508 1.00 86.44 79 ALA A N 1
ATOM 596 C CA . ALA A 1 79 ? 9.370 -0.628 -15.859 1.00 86.44 79 ALA A CA 1
ATOM 597 C C . ALA A 1 79 ? 9.228 -0.417 -17.374 1.00 86.44 79 ALA A C 1
ATOM 599 O O . ALA A 1 79 ? 8.209 -0.785 -17.943 1.00 86.44 79 ALA A O 1
ATOM 600 N N . ASN A 1 80 ? 10.253 0.103 -18.049 1.00 85.94 80 ASN A N 1
ATOM 601 C CA . ASN A 1 80 ? 10.255 0.267 -19.504 1.00 85.94 80 ASN A CA 1
ATOM 602 C C . ASN A 1 80 ? 10.120 -1.080 -20.231 1.00 85.94 80 ASN A C 1
ATOM 604 O O . ASN A 1 80 ? 9.331 -1.181 -21.165 1.00 85.94 80 ASN A O 1
ATOM 608 N N . VAL A 1 81 ? 10.811 -2.127 -19.759 1.00 86.81 81 VAL A N 1
ATOM 609 C CA . VAL A 1 81 ? 10.669 -3.493 -20.296 1.00 86.81 81 VAL A CA 1
ATOM 610 C C . VAL A 1 81 ? 9.235 -3.996 -20.138 1.00 86.81 81 VAL A C 1
ATOM 612 O O . VAL A 1 81 ? 8.660 -4.533 -21.081 1.00 86.81 81 VAL A O 1
ATOM 615 N N . VAL A 1 82 ? 8.623 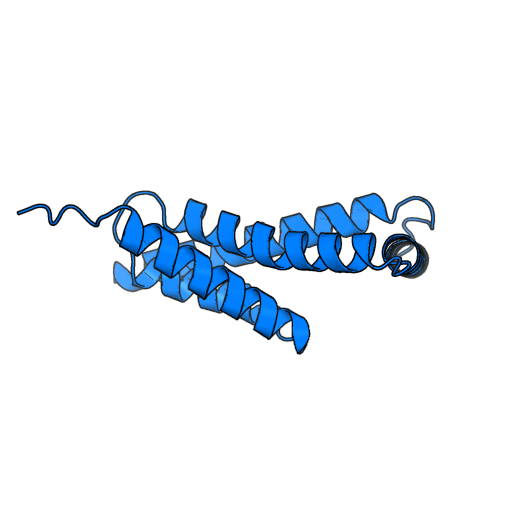-3.793 -18.968 1.00 86.56 82 VAL A N 1
ATOM 616 C CA . VAL A 1 82 ? 7.205 -4.129 -18.764 1.00 86.56 82 VAL A CA 1
ATOM 617 C C . VAL A 1 82 ? 6.314 -3.330 -19.721 1.00 86.56 82 VAL A C 1
ATOM 619 O O . VAL A 1 82 ? 5.383 -3.895 -20.289 1.00 86.56 82 VAL A O 1
ATOM 622 N N . GLY A 1 83 ? 6.620 -2.049 -19.943 1.00 85.69 83 GLY A N 1
ATOM 623 C CA . GLY A 1 83 ? 5.916 -1.169 -20.879 1.00 85.69 83 GLY A CA 1
ATOM 624 C C . GLY A 1 83 ? 5.941 -1.663 -22.323 1.00 85.69 83 GLY A C 1
ATOM 625 O O . GLY A 1 83 ? 4.911 -1.625 -22.999 1.00 85.69 83 GLY A O 1
ATOM 626 N N . ASP A 1 84 ? 7.076 -2.191 -22.776 1.00 87.38 84 ASP A N 1
ATOM 627 C CA . ASP A 1 84 ? 7.187 -2.832 -24.089 1.00 87.38 84 ASP A CA 1
ATOM 628 C C . ASP A 1 84 ? 6.342 -4.107 -24.170 1.00 87.38 84 ASP A C 1
ATOM 630 O O . ASP A 1 84 ? 5.601 -4.295 -25.134 1.00 87.38 84 ASP A O 1
ATOM 634 N N . VAL A 1 85 ? 6.397 -4.960 -23.141 1.00 89.00 85 VAL A N 1
ATOM 635 C CA . VAL A 1 85 ? 5.652 -6.231 -23.106 1.00 89.00 85 VAL A CA 1
ATOM 636 C C . VAL A 1 85 ? 4.140 -6.007 -23.176 1.00 89.00 85 VAL A C 1
ATOM 638 O O . VAL A 1 85 ? 3.440 -6.759 -23.852 1.00 89.00 85 VAL A O 1
ATOM 641 N N . ILE A 1 86 ? 3.627 -4.972 -22.508 1.00 87.94 86 ILE A N 1
ATOM 642 C CA . ILE A 1 86 ? 2.192 -4.643 -22.516 1.00 87.94 86 ILE A CA 1
ATOM 643 C C . ILE A 1 86 ? 1.787 -3.714 -23.675 1.00 87.94 86 ILE A C 1
ATOM 645 O O . ILE A 1 86 ? 0.626 -3.316 -23.758 1.00 87.94 86 ILE A O 1
ATOM 649 N N . GLY A 1 87 ? 2.719 -3.371 -24.572 1.00 86.62 87 GLY A N 1
ATOM 650 C CA . GLY A 1 87 ? 2.445 -2.630 -25.806 1.00 86.62 87 GLY A CA 1
ATOM 651 C C . GLY A 1 87 ? 2.222 -1.123 -25.643 1.00 86.62 87 GLY A C 1
ATOM 652 O O . GLY A 1 87 ? 1.652 -0.504 -26.538 1.00 86.62 87 GLY A O 1
ATOM 653 N N . ILE A 1 88 ? 2.656 -0.519 -24.530 1.00 83.31 88 ILE A N 1
ATOM 654 C CA . ILE A 1 88 ? 2.543 0.936 -24.297 1.00 83.31 88 ILE A CA 1
ATOM 655 C C . ILE A 1 88 ? 3.830 1.712 -24.621 1.00 83.31 88 ILE A C 1
ATOM 657 O O . ILE A 1 88 ? 3.789 2.941 -24.682 1.00 83.31 88 ILE A O 1
ATOM 661 N N . GLY A 1 89 ? 4.943 1.004 -24.852 1.00 81.06 89 GLY A N 1
ATOM 662 C CA . GLY A 1 89 ? 6.238 1.555 -25.261 1.00 81.06 89 GLY A CA 1
ATOM 663 C C . GLY A 1 89 ? 7.243 1.776 -24.120 1.00 81.06 89 GLY A C 1
ATOM 664 O O . GLY A 1 89 ? 6.880 2.062 -22.976 1.00 81.06 89 GLY A O 1
ATOM 665 N N . SER A 1 90 ? 8.530 1.663 -24.458 1.00 74.25 90 SER A N 1
ATOM 666 C CA . SER A 1 90 ? 9.691 1.740 -23.553 1.00 74.25 90 SER A CA 1
ATOM 667 C C . SER A 1 90 ? 9.983 3.118 -22.969 1.00 74.25 90 SER A C 1
ATOM 669 O O . SER A 1 90 ? 10.827 3.233 -22.088 1.00 74.25 90 SER A O 1
ATOM 671 N N . ASP A 1 91 ? 9.315 4.180 -23.414 1.00 79.75 91 ASP A N 1
ATOM 672 C CA . ASP A 1 91 ? 9.461 5.523 -22.845 1.00 79.75 91 ASP A CA 1
ATOM 673 C C . ASP A 1 91 ? 8.441 5.802 -21.723 1.00 79.75 91 ASP A C 1
ATOM 675 O O . ASP A 1 91 ? 8.461 6.874 -21.111 1.00 79.75 91 ASP A O 1
ATOM 679 N N . LYS A 1 92 ? 7.549 4.844 -21.425 1.00 82.94 92 LYS A N 1
ATOM 680 C CA . LYS A 1 92 ? 6.427 5.011 -20.485 1.00 82.94 92 LYS A CA 1
ATOM 681 C C . LYS A 1 92 ? 6.641 4.382 -19.104 1.00 82.94 92 LYS A C 1
ATOM 683 O O . LYS A 1 92 ? 5.678 4.249 -18.351 1.00 82.94 92 LYS A O 1
ATOM 688 N N . GLY A 1 93 ? 7.866 4.045 -18.695 1.00 80.69 93 GLY A N 1
ATOM 689 C CA . GLY A 1 93 ? 8.119 3.447 -17.372 1.00 80.69 93 GLY A CA 1
ATOM 690 C C . GLY A 1 93 ? 7.625 4.291 -16.191 1.00 80.69 93 GLY A C 1
ATOM 691 O O . GLY A 1 93 ? 7.150 3.747 -15.195 1.00 80.69 93 GLY A O 1
ATOM 692 N N . SER A 1 94 ? 7.634 5.622 -16.310 1.00 85.81 94 SER A N 1
ATOM 693 C CA . SER A 1 94 ? 7.062 6.524 -15.298 1.00 85.81 94 SER A CA 1
ATOM 694 C C . SER A 1 94 ? 5.547 6.355 -15.133 1.00 85.81 94 SER A C 1
ATOM 696 O O . SER A 1 94 ? 5.038 6.465 -14.018 1.00 85.81 94 SER A O 1
ATOM 698 N N . TYR A 1 95 ? 4.830 6.024 -16.211 1.00 88.06 95 TYR A N 1
ATOM 699 C CA . TYR A 1 95 ? 3.403 5.713 -16.167 1.00 88.06 95 TYR A CA 1
ATOM 700 C C . TYR A 1 95 ? 3.144 4.423 -15.386 1.00 88.06 95 TYR A C 1
ATOM 702 O O . TYR A 1 95 ? 2.242 4.380 -14.555 1.00 88.06 95 TYR A O 1
ATOM 710 N N . ILE A 1 96 ? 3.980 3.399 -15.572 1.00 89.19 96 ILE A N 1
ATOM 711 C CA . ILE A 1 96 ? 3.878 2.138 -14.822 1.00 89.19 96 ILE A CA 1
ATOM 712 C C . ILE A 1 96 ? 4.109 2.370 -13.329 1.00 89.19 96 ILE A C 1
ATOM 714 O O . ILE A 1 96 ? 3.350 1.855 -12.507 1.00 89.19 96 ILE A O 1
ATOM 718 N N . LEU A 1 97 ? 5.100 3.185 -12.961 1.00 90.56 97 LEU A N 1
ATOM 719 C CA . LEU A 1 97 ? 5.324 3.555 -11.560 1.00 90.56 97 LEU A CA 1
ATOM 720 C C . LEU A 1 97 ? 4.130 4.318 -10.975 1.00 90.56 97 LEU A C 1
ATOM 722 O O . LEU A 1 97 ? 3.706 4.036 -9.855 1.00 90.56 97 LEU A O 1
ATOM 726 N N . PHE A 1 98 ? 3.548 5.245 -11.738 1.00 91.94 98 PHE A N 1
ATOM 727 C CA . PHE A 1 98 ? 2.349 5.967 -11.320 1.00 91.94 98 PHE A CA 1
ATOM 728 C C . PHE A 1 98 ? 1.158 5.024 -11.099 1.00 91.94 98 PHE A C 1
ATOM 730 O O . PHE A 1 98 ? 0.528 5.075 -10.042 1.00 91.94 98 PHE A O 1
ATOM 737 N N . VAL A 1 99 ? 0.885 4.127 -12.052 1.00 92.94 99 VAL A N 1
ATOM 738 C CA . VAL A 1 99 ? -0.175 3.117 -11.929 1.00 92.94 99 VAL A CA 1
ATOM 739 C C . VAL A 1 99 ? 0.081 2.215 -10.725 1.00 92.94 99 VAL A C 1
ATOM 741 O O . VAL A 1 99 ? -0.843 1.950 -9.970 1.00 92.94 99 VAL A O 1
ATOM 744 N N . THR A 1 100 ? 1.331 1.822 -10.480 1.00 93.12 100 THR A N 1
ATOM 745 C CA . THR A 1 100 ? 1.720 1.003 -9.322 1.00 93.12 100 THR A CA 1
ATOM 746 C C . THR A 1 100 ? 1.344 1.676 -7.998 1.00 93.12 100 THR A C 1
ATOM 748 O O . THR A 1 100 ? 0.713 1.058 -7.139 1.00 93.12 100 THR A O 1
ATOM 751 N N . LEU A 1 101 ? 1.671 2.961 -7.837 1.00 95.56 101 LEU A N 1
ATOM 752 C CA . LEU A 1 101 ? 1.309 3.725 -6.637 1.00 95.56 101 LEU A CA 1
ATOM 753 C C . LEU A 1 101 ? -0.201 3.946 -6.519 1.00 95.56 101 LEU A C 1
ATOM 755 O O . LEU A 1 101 ? -0.746 3.901 -5.415 1.00 95.56 101 LEU A O 1
ATOM 759 N N . LEU A 1 102 ? -0.885 4.155 -7.645 1.00 96.62 102 LEU A N 1
ATOM 760 C CA . LEU A 1 102 ? -2.337 4.275 -7.674 1.00 96.62 102 LEU A CA 1
ATOM 761 C C . LEU A 1 102 ? -3.011 2.960 -7.257 1.00 96.62 102 LEU A C 1
ATOM 763 O O . LEU A 1 102 ? -3.946 2.982 -6.462 1.00 96.62 102 LEU A O 1
ATOM 767 N N . THR A 1 103 ? -2.514 1.815 -7.728 1.00 95.12 103 THR A N 1
ATOM 768 C CA . THR A 1 103 ? -2.988 0.489 -7.318 1.00 95.12 103 THR A CA 1
ATOM 769 C C . THR A 1 103 ? -2.800 0.279 -5.820 1.00 95.12 103 THR A C 1
ATOM 771 O O . THR A 1 103 ? -3.746 -0.133 -5.152 1.00 95.12 103 THR A O 1
ATOM 774 N N . ALA A 1 104 ? -1.629 0.615 -5.273 1.00 96.12 104 ALA A N 1
ATOM 775 C CA . ALA A 1 104 ? -1.374 0.536 -3.836 1.00 96.12 104 ALA A CA 1
ATOM 776 C C . ALA A 1 104 ? -2.380 1.376 -3.033 1.00 96.12 104 ALA A C 1
ATOM 778 O O . ALA A 1 104 ? -3.022 0.875 -2.108 1.00 96.12 104 ALA A O 1
ATOM 779 N N . LEU A 1 105 ? -2.568 2.639 -3.433 1.00 96.94 105 LEU A N 1
ATOM 780 C CA . LEU A 1 105 ? -3.523 3.554 -2.812 1.00 96.94 105 LEU A CA 1
ATOM 781 C C . LEU A 1 105 ? -4.945 2.980 -2.826 1.00 96.94 105 LEU A C 1
ATOM 783 O O . LEU A 1 105 ? -5.618 2.976 -1.796 1.00 96.94 105 LEU A O 1
ATOM 787 N N . LEU A 1 106 ? -5.399 2.494 -3.983 1.00 97.12 106 LEU A N 1
ATOM 788 C CA . LEU A 1 106 ? -6.737 1.932 -4.141 1.00 97.12 106 LEU A CA 1
ATOM 789 C C . LEU A 1 106 ? -6.918 0.656 -3.317 1.00 97.12 106 LEU A C 1
ATOM 791 O O . LEU A 1 106 ? -7.955 0.513 -2.677 1.00 97.12 106 LEU A O 1
ATOM 795 N N . LEU A 1 107 ? -5.922 -0.234 -3.271 1.00 96.31 107 LEU A N 1
ATOM 796 C CA . LEU A 1 107 ? -5.966 -1.439 -2.436 1.00 96.31 107 LEU A CA 1
ATOM 797 C C . LEU A 1 107 ? -6.129 -1.091 -0.955 1.00 96.31 107 LEU A C 1
ATOM 799 O O . LEU A 1 107 ? -6.996 -1.660 -0.291 1.00 96.31 107 LEU A O 1
ATOM 803 N N . GLY A 1 108 ? -5.349 -0.128 -0.458 1.00 96.00 108 GLY A N 1
ATOM 804 C CA . GLY A 1 108 ? -5.469 0.341 0.921 1.00 96.00 108 GLY A CA 1
ATOM 805 C C . GLY A 1 108 ? -6.850 0.944 1.199 1.00 96.00 108 GLY A C 1
ATOM 806 O O . GLY A 1 108 ? -7.555 0.519 2.115 1.00 96.00 108 GLY A O 1
ATOM 807 N N . ILE A 1 109 ? -7.290 1.887 0.360 1.00 95.69 109 ILE A N 1
ATOM 808 C CA . ILE A 1 109 ? -8.597 2.551 0.495 1.00 95.69 109 ILE A CA 1
ATOM 809 C C . ILE A 1 109 ? -9.748 1.538 0.466 1.00 95.69 109 ILE A C 1
ATOM 811 O O . ILE A 1 109 ? -10.616 1.588 1.338 1.00 95.69 109 ILE A O 1
ATOM 815 N N . VAL A 1 110 ? -9.770 0.625 -0.508 1.00 96.81 110 VAL A N 1
ATOM 816 C CA . VAL A 1 110 ? -10.831 -0.385 -0.641 1.00 96.81 110 VAL A CA 1
ATOM 817 C C . VAL A 1 110 ? -10.818 -1.341 0.546 1.00 96.81 110 VAL A C 1
ATOM 819 O O . VAL A 1 110 ? -11.880 -1.644 1.087 1.00 96.81 110 VAL A O 1
ATOM 822 N N . GLY A 1 111 ? -9.637 -1.767 0.999 1.00 96.31 111 GLY A N 1
ATOM 823 C CA . GLY A 1 111 ? -9.505 -2.560 2.214 1.00 96.31 111 GLY A CA 1
ATOM 824 C C . GLY A 1 111 ? -10.106 -1.838 3.421 1.00 96.31 111 GLY A C 1
ATOM 825 O O . GLY A 1 111 ? -10.970 -2.382 4.103 1.00 96.31 111 GLY A O 1
ATOM 826 N N . ALA A 1 112 ? -9.717 -0.583 3.650 1.00 95.81 112 ALA A N 1
ATOM 827 C CA . ALA A 1 112 ? -10.230 0.225 4.756 1.00 95.81 112 ALA A CA 1
ATOM 828 C C . ALA A 1 112 ? -11.742 0.444 4.683 1.00 95.81 112 ALA A C 1
ATOM 830 O O . ALA A 1 112 ? -12.419 0.339 5.706 1.00 95.81 112 ALA A O 1
ATOM 831 N N . TRP A 1 113 ? -12.277 0.693 3.488 1.00 95.62 113 TRP A N 1
ATOM 832 C CA . TRP A 1 113 ? -13.714 0.787 3.258 1.00 95.62 113 TRP A CA 1
ATOM 833 C C . TRP A 1 113 ? -14.435 -0.516 3.620 1.00 95.62 113 TRP A C 1
ATOM 835 O O . TRP A 1 113 ? -15.433 -0.481 4.339 1.00 95.62 113 TRP A O 1
ATOM 845 N N . LEU A 1 114 ? -13.910 -1.664 3.183 1.00 95.94 114 LEU A N 1
ATOM 846 C CA . LEU A 1 114 ? -14.484 -2.971 3.495 1.00 95.94 114 LEU A CA 1
ATOM 847 C C . LEU A 1 114 ? -14.445 -3.250 5.002 1.00 95.94 114 LEU A C 1
ATOM 849 O O . LEU A 1 114 ? -15.453 -3.657 5.574 1.00 95.94 114 LEU A O 1
ATOM 853 N N . GLY A 1 115 ? -13.316 -2.989 5.663 1.00 95.06 115 GLY A N 1
ATOM 854 C CA . GLY A 1 115 ? -13.197 -3.145 7.113 1.00 95.06 115 GLY A CA 1
ATOM 855 C C . GLY A 1 115 ? -14.159 -2.238 7.883 1.00 95.06 115 GLY A C 1
ATOM 856 O O . GLY A 1 115 ? -14.799 -2.670 8.841 1.00 95.06 115 GLY A O 1
ATOM 857 N N . GLU A 1 116 ? -14.324 -0.993 7.435 1.00 93.88 116 GLU A N 1
ATOM 858 C CA . GLU A 1 116 ? -15.296 -0.069 8.015 1.00 93.88 116 GLU A CA 1
ATOM 859 C C . GLU A 1 116 ? -16.742 -0.549 7.810 1.00 93.88 116 GLU A C 1
ATOM 861 O O . GLU A 1 116 ? -17.555 -0.420 8.727 1.00 93.88 116 GLU A O 1
ATOM 866 N N . ALA A 1 117 ? -17.066 -1.099 6.637 1.00 92.62 117 ALA A N 1
ATOM 867 C CA . ALA A 1 117 ? -18.381 -1.656 6.343 1.00 92.62 117 ALA A CA 1
ATOM 868 C C . ALA A 1 117 ? -18.684 -2.878 7.220 1.00 92.62 117 ALA A C 1
ATOM 870 O O . ALA A 1 117 ? -19.747 -2.925 7.831 1.00 92.62 117 ALA A O 1
ATOM 871 N N . VAL A 1 118 ? -17.738 -3.815 7.347 1.00 93.69 118 VAL A N 1
ATOM 872 C CA . VAL A 1 118 ? -17.887 -5.029 8.169 1.00 93.69 118 VAL A CA 1
ATOM 873 C C . VAL A 1 118 ? -18.120 -4.693 9.638 1.00 93.69 118 VAL A C 1
ATOM 875 O O . VAL A 1 118 ? -18.969 -5.309 10.266 1.00 93.69 118 VAL A O 1
ATOM 878 N N . ARG A 1 119 ? -17.423 -3.696 10.193 1.00 91.31 119 ARG A N 1
ATOM 879 C CA . ARG A 1 119 ? -17.646 -3.286 11.589 1.00 91.31 119 ARG A CA 1
ATOM 880 C C . ARG A 1 119 ? -19.066 -2.763 11.845 1.00 91.31 119 ARG A C 1
ATOM 882 O O . ARG A 1 119 ? -19.529 -2.807 12.979 1.00 91.31 119 ARG A O 1
ATOM 889 N N . LYS A 1 120 ? -19.718 -2.182 10.834 1.00 87.50 120 LYS A N 1
ATOM 890 C CA . LYS A 1 120 ? -21.056 -1.582 10.965 1.00 87.50 120 LYS A CA 1
ATOM 891 C C . LYS A 1 120 ? -22.195 -2.610 10.880 1.00 87.50 120 LYS A C 1
ATOM 893 O O . LYS A 1 120 ? -23.342 -2.204 11.055 1.00 87.50 120 LYS A O 1
ATOM 898 N N . ILE A 1 121 ? -21.887 -3.872 10.571 1.00 88.62 121 ILE A N 1
ATOM 899 C CA . ILE A 1 121 ? -22.826 -5.006 10.559 1.00 88.62 121 ILE A CA 1
ATOM 900 C C . ILE A 1 121 ? -22.938 -5.561 11.977 1.00 88.62 121 ILE A C 1
ATOM 902 O O . ILE A 1 121 ? -24.088 -5.775 12.418 1.00 88.62 121 ILE A O 1
#

Radius of gyration: 16.33 Å; Cα contacts (8 Å, |Δi|>4): 164; chains: 1; bounding box: 44×23×53 Å

pLDDT: mean 88.27, std 9.67, range [40.66, 97.12]

Organism: NCBI:txid2005001

Secondary structure (DSSP, 8-state):
------HHHHHHHHHHHHHHHHHHHHTT-TTHHHHHHHHHHHH--SS-HHHHHHHHHHHHHHHHHHHHHHTT--HHHHHHHHHHHTTS-TT-HHHHHHHHHHHHHHHHHHHHHHHHHHHT-

Nearest PDB structures (foldseek):
  5qsu-assembly3_B  TM=3.415E-01  e=7.069E+00  Homo sapiens
  3sl9-assembly4_G  TM=2.750E-01  e=8.213E+00  Homo sapiens

Foldseek 3Di:
DDPPPDPVNLVVLLVVLLVQCLVCVVVPNNLVLLVSLLVLLQVDPDPPSLVSSLSSLLCNLVVVVVVCVVVVNVQLQVLLVVCVVVPNHSVCSVVVSVVSSVVSSVSNNNSNVNNNVVNVD